Protein AF-A0A1V0QEV1-F1 (afdb_monomer)

Nearest PDB structures (foldseek):
  1r44-assembly2_B  TM=9.996E-01  e=9.007E-07  Enterococcus faecium

Foldseek 3Di:
DQDDAPPQDQSQFLPRPPDDPVRNVVLVVQCVVQVVVQWDDDRRHSPDIDRNPDPCPPDDDDDDDD

InterPro domains:
  IPR000755 D-alanyl-D-alanine dipeptidase [PF01427] (1-64)
  IPR000755 D-alanyl-D-alanine dipeptidase [PTHR43126] (1-65)
  IPR009045 Peptidase M74/Hedgehog-like, zinc-binding domain superfamily [G3DSA:3.30.1380.10] (1-66)
  IPR009045 Peptidase M74/Hedgehog-like,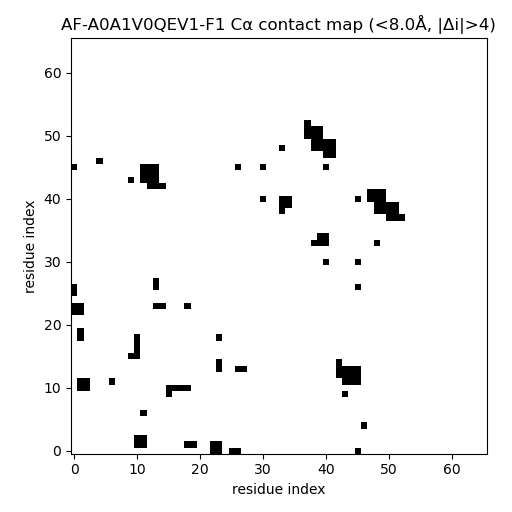 zinc-binding domain superfamily [SSF55166] (1-64)

Organism: NCBI:txid1796616

Structure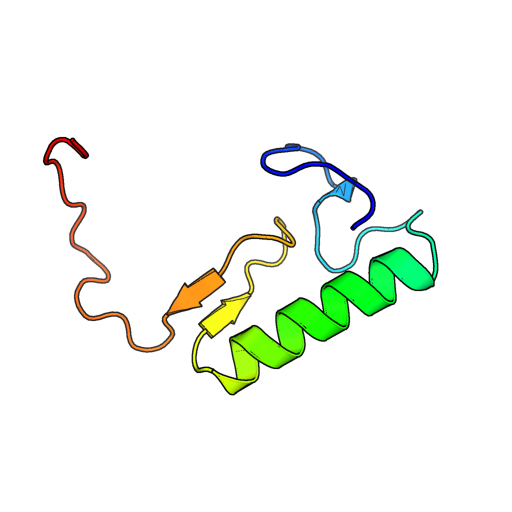 (mmCIF, N/CA/C/O backbone):
data_AF-A0A1V0QEV1-F1
#
_entry.id   AF-A0A1V0QEV1-F1
#
loop_
_atom_site.group_PDB
_atom_site.id
_atom_site.type_symbol
_atom_site.label_atom_id
_atom_site.label_alt_id
_atom_site.label_comp_id
_atom_site.label_asym_id
_atom_site.label_entity_id
_atom_site.label_seq_id
_atom_site.pdbx_PDB_ins_code
_atom_site.Cartn_x
_atom_site.Cartn_y
_atom_site.Cartn_z
_atom_site.occupancy
_atom_site.B_iso_or_equiv
_atom_site.auth_seq_id
_atom_site.auth_comp_id
_atom_site.auth_asym_id
_atom_site.auth_atom_id
_atom_site.pdbx_PDB_model_num
ATOM 1 N N . MET A 1 1 ? -10.390 4.413 5.638 1.00 86.38 1 MET A N 1
ATOM 2 C CA . MET A 1 1 ? -9.165 3.622 5.865 1.00 86.38 1 MET A CA 1
ATOM 3 C C . MET A 1 1 ? -8.712 3.662 7.324 1.00 86.38 1 MET A C 1
ATOM 5 O O . MET A 1 1 ? -7.659 3.115 7.577 1.00 86.38 1 MET A O 1
ATOM 9 N N . GLY A 1 2 ? -9.428 4.250 8.294 1.00 88.88 2 GLY A N 1
ATOM 10 C CA . GLY A 1 2 ? -8.988 4.304 9.704 1.00 88.88 2 GLY A CA 1
ATOM 11 C C . GLY A 1 2 ? -8.050 5.460 10.051 1.00 88.88 2 GLY A C 1
ATOM 12 O O . GLY A 1 2 ? -8.111 5.990 11.148 1.00 88.88 2 GLY A O 1
ATOM 13 N N . GLY A 1 3 ? -7.240 5.927 9.101 1.00 92.06 3 GLY A N 1
ATOM 14 C CA . GLY A 1 3 ? -6.364 7.084 9.281 1.00 92.06 3 GLY A CA 1
ATOM 15 C C . GLY A 1 3 ? -6.051 7.767 7.957 1.00 92.06 3 GLY A C 1
ATOM 16 O O . GLY A 1 3 ? -6.393 7.241 6.891 1.00 92.06 3 GLY A O 1
ATOM 17 N N . ASP A 1 4 ? -5.415 8.930 8.050 1.00 95.00 4 ASP A N 1
ATOM 18 C CA . ASP A 1 4 ? -4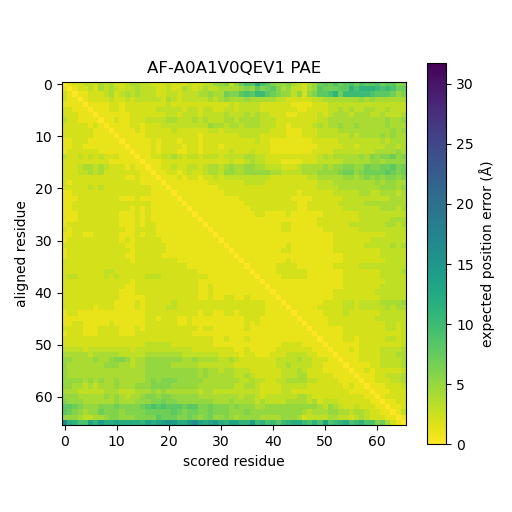.972 9.719 6.902 1.00 95.00 4 ASP A CA 1
ATOM 19 C C . ASP A 1 4 ? -3.694 9.137 6.271 1.00 95.00 4 ASP A C 1
ATOM 21 O O . ASP A 1 4 ? -2.999 8.312 6.867 1.00 95.00 4 ASP A O 1
ATOM 25 N N . PHE A 1 5 ? -3.393 9.569 5.043 1.00 96.25 5 PHE A N 1
ATOM 26 C CA . PHE A 1 5 ? -2.092 9.341 4.408 1.00 96.25 5 PHE A CA 1
ATOM 27 C C . PHE A 1 5 ? -0.972 9.988 5.243 1.00 96.25 5 PHE A C 1
ATOM 29 O O . PHE A 1 5 ? -1.185 11.048 5.831 1.00 96.25 5 PHE A O 1
ATOM 36 N N . ASP A 1 6 ? 0.205 9.360 5.286 1.00 95.56 6 ASP A N 1
ATOM 37 C CA . ASP A 1 6 ? 1.358 9.776 6.101 1.00 95.56 6 ASP A CA 1
ATOM 38 C C . ASP A 1 6 ? 1.097 9.831 7.619 1.00 95.56 6 ASP A C 1
ATOM 40 O O . ASP A 1 6 ? 1.823 10.481 8.378 1.00 95.56 6 ASP A O 1
ATOM 44 N N . PHE A 1 7 ? 0.087 9.109 8.112 1.00 96.62 7 PHE A N 1
ATOM 45 C CA . PHE A 1 7 ? -0.109 8.958 9.549 1.00 96.62 7 PHE A CA 1
ATOM 46 C C . PHE A 1 7 ? 0.877 7.934 10.141 1.00 96.62 7 PHE A C 1
ATOM 48 O O . PHE A 1 7 ? 0.676 6.727 10.042 1.00 96.62 7 PHE A O 1
ATOM 55 N N . MET A 1 8 ? 1.961 8.409 10.754 1.00 95.12 8 MET A N 1
ATOM 56 C CA . MET A 1 8 ? 3.087 7.580 11.223 1.00 95.12 8 MET A CA 1
ATOM 57 C C . MET A 1 8 ? 2.813 6.874 12.568 1.00 95.12 8 MET A C 1
ATOM 59 O O . MET A 1 8 ? 3.496 7.129 13.560 1.00 95.12 8 MET A O 1
ATOM 63 N N . ASP A 1 9 ? 1.802 6.006 12.605 1.00 96.44 9 ASP A N 1
ATOM 64 C CA . ASP A 1 9 ? 1.368 5.246 13.785 1.00 96.44 9 ASP A CA 1
ATOM 65 C C . ASP A 1 9 ? 1.057 3.781 13.425 1.00 96.44 9 ASP A C 1
ATOM 67 O O . ASP A 1 9 ? 0.768 3.470 12.267 1.00 96.44 9 ASP A O 1
ATOM 71 N N . GLU A 1 10 ? 1.046 2.880 14.414 1.00 96.44 10 GLU A N 1
ATOM 72 C CA . GLU A 1 10 ? 0.648 1.473 14.226 1.00 96.44 10 GLU A CA 1
ATOM 73 C C . GLU A 1 10 ? -0.761 1.338 13.635 1.00 96.44 10 GLU A C 1
ATOM 75 O O . GLU A 1 10 ? -1.065 0.357 12.950 1.00 96.44 10 GLU A O 1
ATOM 80 N N . HIS A 1 11 ? -1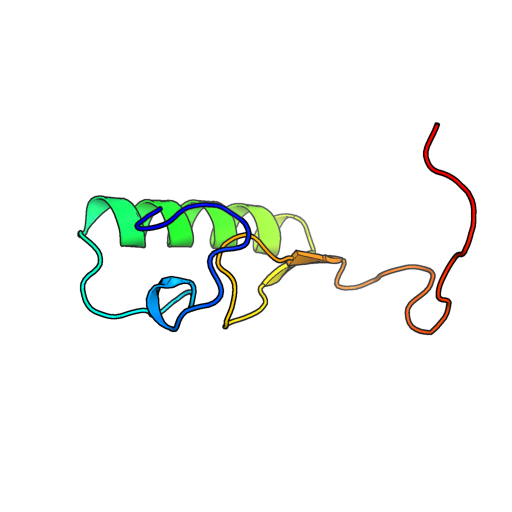.616 2.347 13.830 1.00 96.44 11 HIS A N 1
ATOM 81 C CA . HIS A 1 11 ? -2.921 2.424 13.192 1.00 96.44 11 HIS A CA 1
ATOM 82 C C . HIS A 1 11 ? -2.850 2.383 11.656 1.00 96.44 11 HIS A C 1
ATOM 84 O O . HIS A 1 11 ? -3.820 1.983 11.009 1.00 96.44 11 HIS A O 1
ATOM 90 N N . SER A 1 12 ? -1.718 2.737 11.044 1.00 97.56 12 SER A N 1
ATOM 91 C CA . SER A 1 12 ? -1.516 2.702 9.591 1.00 97.56 12 SER A CA 1
ATOM 92 C C . SER A 1 12 ? -1.138 1.329 9.041 1.00 97.56 12 SER A C 1
ATOM 94 O O . SER A 1 12 ? -1.268 1.109 7.835 1.00 97.56 12 SER A O 1
ATOM 96 N N . HIS A 1 13 ? -0.780 0.373 9.904 1.00 97.69 13 HIS A N 1
ATOM 97 C CA . HIS A 1 13 ? -0.435 -0.985 9.492 1.00 97.69 13 HIS A CA 1
ATOM 98 C C . HIS A 1 13 ? -1.629 -1.683 8.832 1.00 97.69 13 HIS A C 1
ATOM 100 O O . HIS A 1 13 ? -2.759 -1.581 9.306 1.00 97.69 13 HIS A O 1
ATOM 106 N N . HIS A 1 14 ? -1.413 -2.486 7.791 1.00 95.62 14 HIS A N 1
ATOM 107 C CA . HIS A 1 14 ? -2.497 -3.222 7.121 1.00 95.62 14 HIS A CA 1
ATOM 108 C C . HIS A 1 14 ? -3.362 -4.051 8.085 1.00 95.62 14 HIS A C 1
ATOM 110 O O . HIS A 1 14 ? -4.577 -4.113 7.915 1.00 95.62 14 HIS A O 1
ATOM 116 N N . ALA A 1 15 ? -2.739 -4.643 9.106 1.00 94.44 15 ALA A N 1
ATOM 117 C CA . ALA A 1 15 ? -3.387 -5.470 10.124 1.00 94.44 15 ALA A CA 1
ATOM 118 C C . ALA A 1 15 ? -3.625 -4.731 11.459 1.00 94.44 15 ALA A C 1
ATOM 120 O O . ALA A 1 15 ? -3.680 -5.370 12.510 1.00 94.44 15 ALA A O 1
ATOM 121 N N . ALA A 1 16 ? -3.719 -3.397 11.439 1.00 96.62 16 ALA A N 1
ATOM 122 C CA . ALA A 1 16 ? -3.921 -2.599 12.643 1.00 96.62 16 ALA A CA 1
ATOM 123 C C . ALA A 1 16 ? -5.191 -3.005 13.409 1.00 96.62 16 ALA A C 1
ATOM 125 O O . ALA A 1 16 ? -6.264 -3.202 12.835 1.00 96.62 16 ALA A O 1
ATOM 126 N N . SER A 1 17 ? -5.077 -3.082 14.734 1.00 94.19 17 SER A N 1
ATOM 127 C CA . SER A 1 17 ? -6.228 -3.252 15.621 1.00 94.19 17 SER A CA 1
ATOM 128 C C . SER A 1 17 ? -7.002 -1.943 15.796 1.00 94.19 17 SER A C 1
ATOM 130 O O . SER A 1 17 ? -6.437 -0.858 15.683 1.00 94.19 17 SER A O 1
ATOM 132 N N . GLY A 1 18 ? -8.287 -2.040 16.143 1.00 94.62 18 GLY A N 1
ATOM 133 C CA . GLY A 1 18 ? -9.126 -0.868 16.422 1.00 94.62 18 GLY A CA 1
ATOM 134 C C . GLY A 1 18 ? -9.728 -0.202 15.182 1.00 94.62 18 GLY A C 1
ATOM 135 O O . GLY A 1 18 ? -10.395 0.817 15.318 1.00 94.62 18 GLY A O 1
ATOM 136 N N . LEU A 1 19 ? -9.529 -0.785 13.997 1.00 96.31 19 LEU A N 1
ATOM 137 C CA . LEU A 1 19 ? -10.263 -0.422 12.787 1.00 96.31 19 LEU A CA 1
ATOM 138 C C . LEU A 1 19 ? -11.705 -0.920 12.865 1.00 96.31 19 LEU A C 1
ATOM 140 O O . LEU A 1 19 ? -11.983 -2.000 13.394 1.00 96.31 19 LEU A O 1
ATOM 144 N N . THR A 1 20 ? -12.620 -0.165 12.270 1.00 97.81 20 THR A N 1
ATOM 145 C CA . THR A 1 20 ? -13.953 -0.684 11.960 1.00 97.81 20 THR A CA 1
ATOM 146 C C . THR A 1 20 ? -13.869 -1.772 10.882 1.00 97.81 20 THR A C 1
ATOM 148 O O . THR A 1 20 ? -12.925 -1.821 10.087 1.00 97.81 20 THR A O 1
ATOM 151 N N . GLU A 1 21 ? -14.888 -2.634 10.810 1.00 97.31 21 GLU A N 1
ATOM 152 C CA . GLU A 1 21 ? -14.976 -3.672 9.770 1.00 97.31 21 GLU A CA 1
ATOM 153 C C . GLU A 1 21 ? -14.917 -3.077 8.356 1.00 97.31 21 GLU A C 1
ATOM 155 O O . GLU A 1 21 ? -14.273 -3.629 7.464 1.00 97.31 21 GLU A O 1
ATOM 160 N N . GLU A 1 22 ? -15.554 -1.922 8.148 1.00 98.19 22 GLU A N 1
ATOM 161 C CA . GLU A 1 22 ? -15.542 -1.241 6.857 1.00 98.19 22 GLU A CA 1
ATOM 162 C C . GLU A 1 22 ? -14.140 -0.738 6.489 1.00 98.19 22 GLU A C 1
ATOM 164 O O . GLU A 1 22 ? -13.713 -0.880 5.343 1.00 98.1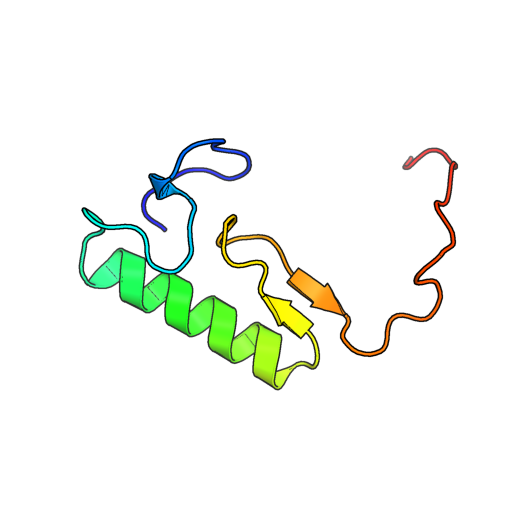9 22 GLU A O 1
ATOM 169 N N . GLU A 1 23 ? -13.396 -0.182 7.444 1.00 98.00 23 GLU A N 1
ATOM 170 C CA . GLU A 1 23 ? -12.041 0.316 7.203 1.00 98.00 23 GLU A CA 1
ATOM 171 C C . GLU A 1 23 ? -11.064 -0.806 6.888 1.00 98.00 23 GLU A C 1
ATOM 173 O O . GLU A 1 23 ? -10.293 -0.673 5.936 1.00 98.00 23 GLU A O 1
ATOM 178 N N . SER A 1 24 ? -11.133 -1.910 7.634 1.00 97.44 24 SER A N 1
ATOM 179 C CA . SER A 1 24 ? -10.340 -3.110 7.362 1.00 97.44 24 SER A CA 1
ATOM 180 C C . SER A 1 24 ? -10.668 -3.678 5.979 1.00 97.44 24 SER A C 1
ATOM 182 O O . SER A 1 24 ? -9.760 -3.871 5.170 1.00 97.44 24 SER A O 1
ATOM 184 N N . ARG A 1 25 ? -11.958 -3.816 5.640 1.00 98.06 25 ARG A N 1
ATOM 185 C CA . ARG A 1 25 ? -12.394 -4.281 4.314 1.00 98.06 25 ARG A CA 1
ATOM 186 C C . ARG A 1 25 ? -11.907 -3.364 3.192 1.00 98.06 25 ARG A C 1
ATOM 188 O O . ARG A 1 25 ? -11.504 -3.847 2.139 1.00 98.06 25 ARG A O 1
ATOM 195 N N . ASN A 1 26 ? -11.934 -2.049 3.394 1.00 98.31 26 ASN A N 1
ATOM 196 C CA . ASN A 1 26 ? -11.451 -1.094 2.398 1.00 98.31 26 ASN A CA 1
ATOM 197 C C . ASN A 1 26 ? -9.932 -1.224 2.174 1.00 98.31 26 ASN A C 1
ATOM 199 O O . ASN A 1 26 ? -9.493 -1.182 1.023 1.00 98.31 26 ASN A O 1
ATOM 203 N N . ARG A 1 27 ? -9.139 -1.446 3.236 1.00 98.12 27 ARG A N 1
ATOM 204 C CA . ARG A 1 27 ? -7.694 -1.733 3.122 1.00 98.12 27 ARG A CA 1
ATOM 205 C C . ARG A 1 27 ? -7.442 -3.037 2.366 1.00 98.12 27 ARG A C 1
ATOM 207 O O . ARG A 1 27 ? -6.561 -3.077 1.513 1.00 98.12 27 ARG A O 1
ATOM 214 N N . ASP A 1 28 ? -8.235 -4.071 2.634 1.00 98.06 28 ASP A N 1
ATOM 215 C CA . ASP A 1 28 ? -8.127 -5.360 1.945 1.00 98.06 28 ASP A CA 1
ATOM 216 C C . ASP A 1 28 ? -8.475 -5.266 0.460 1.00 98.06 28 ASP A C 1
ATOM 218 O O . ASP A 1 28 ? -7.775 -5.845 -0.367 1.00 98.06 28 ASP A O 1
ATOM 222 N N . VAL A 1 29 ? -9.515 -4.506 0.105 1.00 98.56 29 VAL A N 1
ATOM 223 C CA . VAL A 1 29 ? -9.876 -4.258 -1.299 1.00 98.56 29 VAL A CA 1
ATOM 224 C C . VAL A 1 29 ? -8.749 -3.534 -2.029 1.00 98.56 29 VAL A C 1
ATOM 226 O O . VAL A 1 29 ? -8.378 -3.956 -3.122 1.00 98.56 29 VAL A O 1
ATOM 229 N N . LEU A 1 30 ? -8.182 -2.479 -1.431 1.00 98.50 30 LEU A N 1
ATOM 230 C CA . LEU A 1 30 ? -7.044 -1.772 -2.020 1.00 98.50 30 LEU A CA 1
ATOM 231 C C . LEU A 1 30 ? -5.863 -2.724 -2.222 1.00 98.50 30 LEU A C 1
ATOM 233 O O . LEU A 1 30 ? -5.373 -2.846 -3.342 1.00 98.50 30 LEU A O 1
ATOM 237 N N . ARG A 1 31 ? -5.465 -3.446 -1.169 1.00 98.44 31 ARG A N 1
ATOM 238 C CA . ARG A 1 31 ? -4.361 -4.408 -1.226 1.00 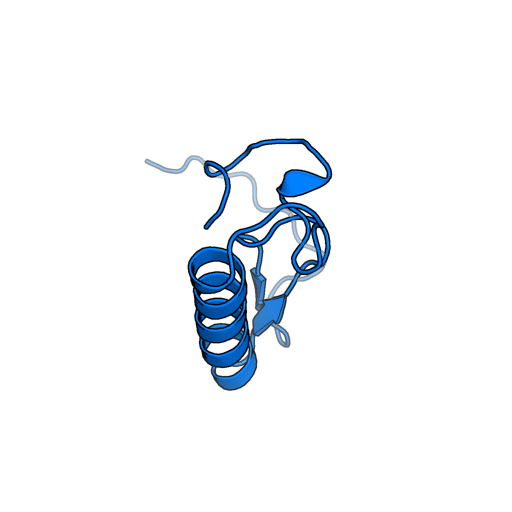98.44 31 ARG A CA 1
ATOM 239 C C . ARG A 1 31 ? -4.568 -5.438 -2.328 1.00 98.44 31 ARG A C 1
ATOM 241 O O . ARG A 1 31 ? -3.679 -5.637 -3.143 1.00 98.44 31 A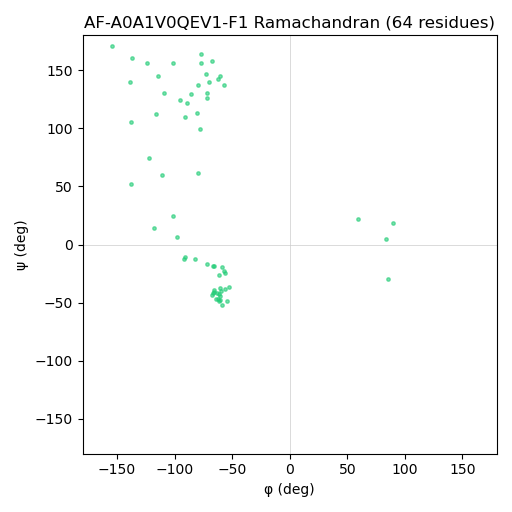RG A O 1
ATOM 248 N N . HIS A 1 32 ? -5.757 -6.033 -2.395 1.00 98.62 32 HIS A N 1
ATOM 249 C CA . HIS A 1 32 ? -6.081 -7.039 -3.399 1.00 98.62 32 HIS A CA 1
ATOM 250 C C . HIS A 1 32 ? -5.966 -6.496 -4.829 1.00 98.62 32 HIS A C 1
ATOM 252 O O . HIS A 1 32 ? -5.393 -7.155 -5.696 1.00 98.62 32 HIS A O 1
ATOM 258 N N . ILE A 1 33 ? -6.479 -5.286 -5.081 1.00 98.75 33 ILE A N 1
ATOM 259 C CA . ILE A 1 33 ? -6.368 -4.635 -6.393 1.00 98.75 33 ILE A CA 1
ATOM 260 C C . ILE A 1 33 ? -4.896 -4.418 -6.752 1.00 98.75 33 ILE A C 1
ATOM 262 O O . ILE A 1 33 ? -4.481 -4.783 -7.853 1.00 98.75 33 ILE A O 1
ATOM 266 N N . MET A 1 34 ? -4.108 -3.868 -5.829 1.00 98.75 34 MET A N 1
ATOM 267 C CA . MET A 1 34 ? -2.696 -3.565 -6.058 1.00 98.75 34 MET A CA 1
ATOM 268 C C . MET A 1 34 ? -1.872 -4.838 -6.298 1.00 98.75 34 MET A C 1
ATOM 270 O O . MET A 1 34 ? -1.167 -4.924 -7.303 1.00 98.75 34 MET A O 1
ATOM 274 N N . GLU A 1 35 ? -2.040 -5.868 -5.465 1.00 98.56 35 GLU A N 1
ATOM 275 C CA . GLU A 1 35 ? -1.372 -7.168 -5.622 1.00 98.56 35 GLU A CA 1
ATOM 276 C C . GLU A 1 35 ? -1.749 -7.853 -6.941 1.00 98.56 35 GLU A C 1
ATOM 278 O O . GLU A 1 35 ? -0.881 -8.338 -7.668 1.00 98.56 35 GLU A O 1
ATOM 283 N N . SER A 1 36 ? -3.030 -7.815 -7.328 1.00 98.56 36 SER A N 1
ATOM 284 C CA . SER A 1 36 ? -3.474 -8.339 -8.631 1.00 98.56 36 SER A CA 1
ATOM 285 C C . SER A 1 36 ? -2.918 -7.557 -9.830 1.00 98.56 36 SER A C 1
ATOM 287 O O . SER A 1 36 ? -2.896 -8.074 -10.946 1.00 98.56 36 SER A O 1
ATOM 289 N N . SER A 1 37 ? -2.449 -6.329 -9.593 1.00 98.62 37 SER A N 1
ATOM 290 C CA . SER A 1 37 ? -1.873 -5.432 -10.598 1.00 98.62 37 SER A CA 1
ATOM 291 C C . SER A 1 37 ? -0.338 -5.464 -10.625 1.00 98.62 37 SER A C 1
ATOM 293 O O . SER A 1 37 ? 0.267 -4.674 -11.346 1.00 98.62 37 SER A O 1
ATOM 295 N N . GLY A 1 38 ? 0.298 -6.366 -9.868 1.00 98.50 38 GLY A N 1
ATOM 296 C CA . GLY A 1 38 ? 1.754 -6.542 -9.855 1.00 98.50 38 GLY A CA 1
ATOM 297 C C . GLY A 1 38 ? 2.498 -5.679 -8.836 1.00 98.50 38 GLY A C 1
ATOM 298 O O . GLY A 1 38 ? 3.705 -5.492 -8.974 1.00 98.50 38 GLY A O 1
ATOM 299 N N . PHE A 1 39 ? 1.804 -5.147 -7.830 1.00 98.75 39 PHE A N 1
ATOM 300 C CA . PHE A 1 39 ? 2.422 -4.413 -6.729 1.00 98.75 39 PHE A CA 1
ATOM 301 C C . PHE A 1 39 ? 2.552 -5.267 -5.463 1.00 98.75 39 PHE A C 1
ATOM 303 O O . PHE A 1 39 ? 1.773 -6.185 -5.232 1.00 98.75 39 PHE A O 1
ATOM 310 N N . GLU A 1 40 ? 3.494 -4.910 -4.600 1.00 98.50 40 GLU A N 1
ATOM 311 C CA . GLU A 1 40 ? 3.695 -5.484 -3.274 1.00 98.50 40 GLU A CA 1
ATOM 312 C C . GLU A 1 40 ? 3.304 -4.463 -2.204 1.00 98.50 40 GLU A C 1
ATOM 314 O O . GLU A 1 40 ? 3.718 -3.303 -2.257 1.00 98.50 40 GLU A O 1
ATOM 319 N N . ALA A 1 41 ? 2.486 -4.885 -1.238 1.00 98.38 41 ALA A N 1
ATOM 320 C CA . ALA A 1 41 ? 2.045 -4.041 -0.132 1.00 98.38 41 ALA A CA 1
ATOM 321 C C . ALA A 1 41 ? 3.123 -3.934 0.956 1.00 98.38 41 ALA A C 1
ATOM 323 O O . ALA A 1 41 ? 3.688 -4.945 1.382 1.00 98.38 41 ALA A O 1
ATOM 324 N N . TYR A 1 42 ? 3.343 -2.732 1.489 1.00 98.06 42 TYR A N 1
ATOM 325 C CA . TYR A 1 42 ? 4.177 -2.553 2.675 1.00 98.06 42 TYR A CA 1
ATOM 326 C C . TYR A 1 42 ? 3.327 -2.656 3.947 1.00 98.06 42 TYR A C 1
ATOM 328 O O . TYR A 1 42 ? 2.364 -1.920 4.146 1.00 98.06 42 TYR A O 1
ATOM 336 N N . CYS A 1 43 ? 3.669 -3.590 4.838 1.00 96.88 43 CYS A N 1
ATOM 337 C CA . CYS A 1 43 ? 2.796 -3.975 5.952 1.00 96.88 43 CYS A CA 1
ATOM 338 C C . CYS A 1 43 ? 2.469 -2.841 6.939 1.00 96.88 43 CYS A C 1
ATOM 340 O O . CYS A 1 43 ? 1.406 -2.892 7.562 1.00 96.88 43 CYS A O 1
ATOM 342 N N . ASN A 1 44 ? 3.341 -1.837 7.063 1.00 97.56 44 ASN A N 1
ATOM 343 C CA . ASN A 1 44 ? 3.208 -0.770 8.055 1.00 97.56 44 ASN A CA 1
ATOM 344 C C . ASN A 1 44 ? 2.430 0.457 7.540 1.00 97.56 44 ASN A C 1
ATOM 346 O O . ASN A 1 44 ? 2.046 1.310 8.333 1.00 97.56 44 ASN A O 1
ATOM 350 N N . GLU A 1 45 ? 2.151 0.550 6.240 1.00 98.25 45 GLU A N 1
ATOM 351 C CA . GLU A 1 45 ? 1.497 1.718 5.640 1.00 98.25 45 GLU A CA 1
ATOM 352 C C . GLU A 1 45 ? 0.451 1.255 4.623 1.00 98.25 45 GLU A C 1
ATOM 354 O O . GLU A 1 45 ? 0.793 0.838 3.520 1.00 98.25 45 GLU A O 1
ATOM 359 N N . TRP A 1 46 ? -0.841 1.344 4.960 1.00 98.06 46 TRP A N 1
ATOM 360 C CA . TRP A 1 46 ? -1.928 0.830 4.106 1.00 98.06 46 TRP A CA 1
ATOM 361 C C . TRP A 1 46 ? -1.984 1.441 2.693 1.00 98.06 46 TRP A C 1
ATOM 363 O O . TRP A 1 46 ? -2.625 0.879 1.797 1.00 98.06 46 TRP A O 1
ATOM 373 N N . TRP A 1 47 ? -1.356 2.605 2.508 1.00 98.44 47 TRP A N 1
ATOM 374 C CA . TRP A 1 47 ? -1.268 3.344 1.247 1.00 98.44 47 TRP A CA 1
ATOM 375 C C . TRP A 1 47 ? -0.022 3.010 0.415 1.00 98.44 47 TRP A C 1
ATOM 377 O O . TRP A 1 47 ? 0.042 3.426 -0.741 1.00 98.44 47 TRP A O 1
ATOM 387 N N . HIS A 1 48 ? 0.970 2.314 0.975 1.00 98.44 48 HIS A N 1
ATOM 388 C CA . HIS A 1 48 ? 2.282 2.146 0.356 1.00 98.44 48 HIS A CA 1
ATOM 389 C C . HIS A 1 48 ? 2.376 0.838 -0.429 1.00 98.44 48 HIS A C 1
ATOM 391 O O . HIS A 1 48 ? 2.212 -0.255 0.118 1.00 98.44 48 HIS A O 1
ATOM 397 N N . TYR A 1 49 ? 2.722 0.967 -1.710 1.00 98.62 49 TYR A N 1
ATOM 398 C CA . TYR A 1 49 ? 2.908 -0.153 -2.624 1.00 98.62 49 TYR A CA 1
ATOM 399 C C . TYR A 1 49 ? 4.132 0.070 -3.509 1.00 98.62 49 TYR A C 1
ATOM 401 O O . TYR A 1 49 ? 4.342 1.177 -4.007 1.00 98.62 49 TYR A O 1
ATOM 409 N N . VAL A 1 50 ? 4.895 -0.993 -3.748 1.00 98.06 50 VAL A N 1
ATOM 410 C CA . VAL A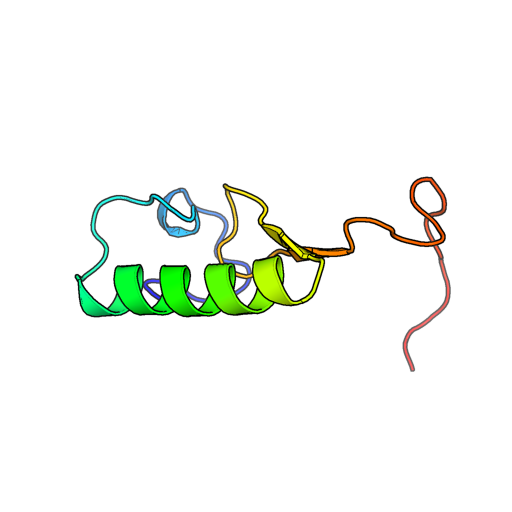 1 50 ? 6.056 -1.006 -4.653 1.00 98.06 50 VAL A CA 1
ATOM 411 C C . VAL A 1 50 ? 5.751 -1.920 -5.834 1.00 98.06 50 VAL A C 1
ATOM 413 O O . VAL A 1 50 ? 5.042 -2.908 -5.679 1.00 98.06 50 VAL A O 1
ATOM 416 N N . LEU A 1 51 ? 6.228 -1.593 -7.035 1.00 98.38 51 LEU A N 1
ATOM 417 C CA . LEU A 1 51 ? 6.063 -2.477 -8.191 1.00 98.38 51 LEU A CA 1
ATOM 418 C C . LEU A 1 51 ? 6.977 -3.703 -8.021 1.00 98.38 51 LEU A C 1
ATOM 420 O O . LEU A 1 51 ? 8.177 -3.536 -7.835 1.00 98.38 51 LEU A O 1
ATOM 424 N N . ALA A 1 52 ? 6.427 -4.919 -8.102 1.00 97.88 52 ALA A N 1
ATOM 425 C CA . ALA A 1 52 ? 7.174 -6.150 -7.810 1.00 97.88 52 ALA A CA 1
ATOM 426 C C . ALA A 1 52 ? 8.385 -6.356 -8.742 1.00 97.88 52 ALA A C 1
ATOM 428 O O . ALA A 1 52 ? 9.443 -6.810 -8.318 1.00 97.88 52 ALA A O 1
ATOM 429 N N . ASP A 1 53 ? 8.228 -5.994 -10.018 1.00 97.38 53 ASP A N 1
ATOM 430 C CA . ASP A 1 53 ? 9.290 -6.011 -11.032 1.00 97.38 53 ASP A CA 1
ATOM 431 C C . ASP A 1 53 ? 9.654 -4.572 -11.427 1.00 97.38 53 ASP A C 1
ATOM 433 O O . ASP A 1 53 ? 9.439 -4.128 -12.560 1.00 97.38 53 ASP A O 1
ATOM 437 N N . GLU A 1 54 ? 10.100 -3.777 -10.450 1.00 97.31 54 GLU A N 1
ATOM 438 C CA . GLU A 1 54 ? 10.468 -2.389 -10.710 1.00 97.31 54 GLU A CA 1
ATOM 439 C C . GLU A 1 54 ? 11.758 -2.268 -11.548 1.00 97.31 54 GLU A C 1
ATOM 441 O O . GLU A 1 54 ? 12.739 -2.977 -11.317 1.00 97.31 54 GLU A O 1
ATOM 446 N N . PRO A 1 55 ? 11.819 -1.331 -12.513 1.00 97.75 55 PRO A N 1
ATOM 447 C CA . PRO A 1 55 ? 12.947 -1.227 -13.442 1.00 97.75 55 PRO A CA 1
ATOM 448 C C . PRO A 1 55 ? 14.244 -0.692 -12.812 1.00 97.75 55 PRO A C 1
ATOM 450 O O . PRO A 1 55 ? 15.315 -0.819 -13.411 1.00 97.75 55 PRO A O 1
ATOM 453 N N . TYR A 1 56 ? 14.167 -0.063 -11.634 1.00 97.31 56 TYR A N 1
ATOM 454 C CA . TYR A 1 56 ? 15.270 0.701 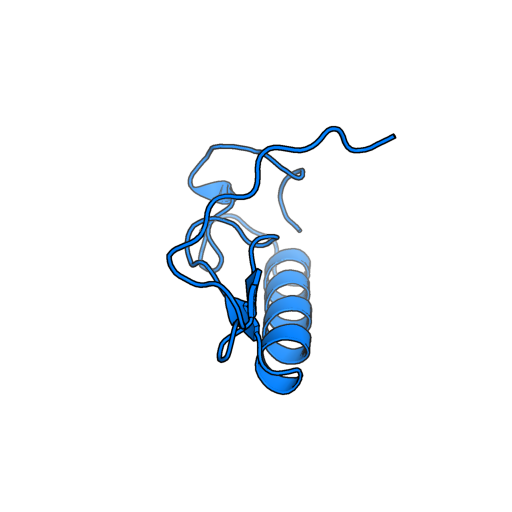-11.043 1.00 97.31 56 TYR A CA 1
ATOM 455 C C . TYR A 1 56 ? 15.448 0.480 -9.525 1.00 97.31 56 TYR A C 1
ATOM 457 O O . TYR A 1 56 ? 15.596 1.458 -8.792 1.00 97.31 56 TYR A O 1
ATOM 465 N N . PRO A 1 57 ? 15.543 -0.766 -9.023 1.00 96.31 57 PRO A N 1
ATOM 466 C CA . PRO A 1 57 ? 15.415 -1.051 -7.587 1.00 96.31 57 PRO A CA 1
ATOM 467 C C . PRO A 1 57 ? 16.537 -0.498 -6.704 1.00 96.31 57 PRO A C 1
ATOM 469 O O . PRO A 1 57 ? 16.406 -0.363 -5.494 1.00 96.31 57 PRO A O 1
ATOM 472 N N . ASN A 1 58 ? 17.676 -0.167 -7.313 1.00 96.94 58 ASN A N 1
ATOM 473 C CA . ASN A 1 58 ? 18.843 0.369 -6.614 1.00 96.94 58 ASN A CA 1
ATOM 474 C C . ASN A 1 58 ? 19.208 1.783 -7.085 1.00 96.94 58 ASN A C 1
ATOM 476 O O . ASN A 1 58 ? 20.324 2.244 -6.844 1.00 96.94 58 ASN A O 1
ATOM 480 N N . THR A 1 59 ? 18.312 2.462 -7.810 1.00 98.00 59 THR A N 1
ATOM 481 C CA . THR A 1 59 ? 18.569 3.809 -8.334 1.00 98.00 59 THR A CA 1
ATOM 482 C C . THR A 1 59 ? 17.613 4.814 -7.714 1.00 98.00 59 THR A C 1
ATOM 484 O O . THR A 1 59 ? 16.426 4.838 -8.011 1.00 98.00 59 THR A O 1
ATOM 487 N N . TYR A 1 60 ? 18.171 5.708 -6.904 1.00 97.00 60 TYR A N 1
ATOM 488 C CA . TYR A 1 60 ? 17.449 6.831 -6.322 1.00 97.00 60 TYR A CA 1
ATOM 489 C C . TYR A 1 60 ? 17.575 8.031 -7.252 1.00 97.00 60 TYR A C 1
ATOM 491 O O . TYR A 1 60 ? 18.661 8.591 -7.428 1.00 97.00 60 TYR A O 1
ATOM 499 N N . ILE A 1 61 ? 16.469 8.395 -7.891 1.00 96.06 61 ILE A N 1
ATOM 500 C CA . ILE A 1 61 ? 16.456 9.454 -8.892 1.00 96.06 61 ILE A CA 1
ATOM 501 C C . ILE A 1 61 ? 16.271 10.814 -8.203 1.00 96.06 61 ILE A C 1
ATOM 503 O O . ILE A 1 61 ? 15.363 10.990 -7.399 1.00 96.06 61 ILE A O 1
ATOM 507 N N . ASN A 1 62 ? 17.130 11.782 -8.534 1.00 97.00 62 ASN A N 1
ATOM 508 C CA . ASN A 1 62 ? 17.132 13.121 -7.941 1.00 97.00 62 ASN A CA 1
ATOM 509 C C . ASN A 1 62 ? 16.972 14.204 -9.022 1.00 97.00 62 ASN A C 1
ATOM 511 O O . ASN A 1 62 ? 17.936 14.871 -9.402 1.00 97.00 62 ASN A O 1
ATOM 515 N N . PHE A 1 63 ? 15.753 14.342 -9.546 1.00 96.00 63 PHE A N 1
ATOM 516 C CA . PHE A 1 63 ? 15.340 15.473 -10.382 1.00 96.00 63 PHE A CA 1
ATOM 517 C C . PHE A 1 63 ? 14.099 16.143 -9.774 1.00 96.00 63 PHE A C 1
ATOM 519 O O . PHE A 1 63 ? 13.354 15.521 -9.020 1.00 96.00 63 PHE A O 1
ATOM 526 N N . SER A 1 64 ? 13.867 17.419 -10.087 1.00 96.69 64 SER A N 1
ATOM 527 C CA . SER A 1 64 ? 12.699 18.151 -9.584 1.00 96.69 64 SER A CA 1
ATOM 528 C C . SER A 1 64 ? 11.406 17.686 -10.250 1.00 96.69 64 SER A C 1
ATOM 530 O O . SER A 1 64 ? 11.316 17.663 -11.475 1.00 96.69 64 SER A O 1
ATOM 532 N N . ILE A 1 65 ? 10.387 17.390 -9.446 1.00 94.12 65 ILE A N 1
ATOM 533 C CA . ILE A 1 65 ? 9.015 17.220 -9.930 1.00 94.12 65 ILE A CA 1
ATOM 534 C C . ILE A 1 65 ? 8.429 18.627 -10.105 1.00 94.12 65 ILE A C 1
ATOM 536 O O . ILE A 1 65 ? 8.298 19.359 -9.123 1.00 94.12 65 ILE A O 1
ATOM 540 N N . SER A 1 66 ? 8.160 19.028 -11.347 1.00 91.00 66 SER A N 1
ATOM 541 C CA . SER A 1 66 ? 7.650 20.358 -11.723 1.00 91.00 66 SER A CA 1
ATOM 542 C C . SER A 1 66 ? 6.308 20.275 -12.423 1.00 91.00 66 SER A C 1
ATOM 544 O O . SER A 1 66 ? 6.178 19.343 -13.249 1.00 91.00 66 SER A O 1
#

Sequence (66 aa):
MGGDFDFMDEHSHHAASGLTEEESRNRDVLRHIMESSGFEAYCNEWWHYVLADEPYPNTYINFSIS

Secondary structure (DSSP, 8-state):
--S-TT--SGGGSTT-TT--HHHHHHHHHHHHHHHHTTEEE-TT-TT-EEETT-S-TT--------

Solvent-accessible surface area (backbone atoms only — not comparable to full-atom values): 4209 Å² total; per-residue (Å²): 99,80,63,64,88,90,49,92,46,70,65,28,18,67,83,34,77,90,52,53,74,66,24,49,51,51,44,51,52,50,48,51,54,41,45,77,69,50,29,41,76,42,65,62,36,66,87,43,70,45,59,70,85,54,95,54,88,87,61,87,83,89,75,85,91,127

Mean predicted aligned error: 2.6 Å

pLDDT: mean 96.86, std 2.27, range [86.38, 98.75]

Radius of gyration: 13.91 Å; Cα contacts (8 Å, |Δi|>4): 65; chains: 1; bounding box: 34×29×30 Å